Protein AF-A0A523X3B1-F1 (afdb_monomer_lite)

Secondary structure (DSSP, 8-state):
-HHHHHHHTT---EE-SSS-EE----TT--HHHHHHHHHHHHHHHHHHHHHHH--

Foldseek 3Di:
DLQVQLVVVVAHWDDDPDPDIDDDDDPPDDPVNVVSNVVSSVVSVVVVVVVVVVD

pLDDT: mean 94.19, std 7.27, range [53.75, 98.62]

Structure (mmCIF, N/CA/C/O backbone):
data_AF-A0A523X3B1-F1
#
_entry.id   AF-A0A523X3B1-F1
#
loop_
_atom_site.group_PDB
_atom_site.id
_atom_site.type_symbol
_atom_site.label_atom_id
_atom_site.label_alt_id
_atom_site.label_comp_id
_atom_site.label_asym_id
_atom_site.label_entity_id
_atom_site.label_seq_id
_atom_site.pdbx_PDB_ins_code
_atom_site.Cartn_x
_atom_site.Cartn_y
_atom_site.Cartn_z
_atom_site.occupancy
_atom_site.B_iso_or_equiv
_atom_site.auth_seq_id
_atom_site.auth_comp_id
_atom_site.auth_asym_id
_atom_site.auth_atom_id
_atom_site.pdbx_PDB_model_num
ATOM 1 N N . GLU A 1 1 ? 8.498 -4.618 -9.978 1.00 88.69 1 GLU A N 1
ATOM 2 C CA . GLU A 1 1 ? 8.969 -3.212 -9.877 1.00 88.69 1 GLU A CA 1
ATOM 3 C C . GLU A 1 1 ? 8.044 -2.332 -9.029 1.00 88.69 1 GLU A C 1
ATOM 5 O O . GLU A 1 1 ? 8.529 -1.733 -8.076 1.00 88.69 1 GLU A O 1
ATOM 10 N N . ILE A 1 2 ? 6.735 -2.308 -9.311 1.00 94.75 2 ILE A N 1
ATOM 11 C CA . ILE A 1 2 ? 5.723 -1.510 -8.583 1.00 94.75 2 ILE A CA 1
ATOM 12 C C . ILE A 1 2 ? 5.762 -1.736 -7.060 1.00 94.75 2 ILE A C 1
ATOM 14 O O . ILE A 1 2 ? 5.909 -0.775 -6.312 1.00 94.75 2 ILE A O 1
ATOM 18 N N . ALA A 1 3 ? 5.727 -2.990 -6.592 1.00 94.88 3 ALA A N 1
ATOM 19 C CA . ALA A 1 3 ? 5.748 -3.299 -5.154 1.00 94.88 3 ALA A CA 1
ATOM 20 C C . ALA A 1 3 ? 6.992 -2.738 -4.431 1.00 94.88 3 ALA A C 1
ATOM 22 O O . ALA A 1 3 ? 6.881 -2.180 -3.345 1.00 94.88 3 ALA A O 1
ATOM 23 N N . ASN A 1 4 ? 8.168 -2.793 -5.067 1.00 95.00 4 ASN A N 1
ATOM 24 C CA . ASN A 1 4 ? 9.402 -2.240 -4.495 1.00 95.00 4 ASN A CA 1
ATOM 25 C C . ASN A 1 4 ? 9.389 -0.704 -4.447 1.00 95.00 4 ASN A C 1
ATOM 27 O O . ASN A 1 4 ? 9.978 -0.113 -3.544 1.00 95.00 4 ASN A O 1
ATOM 31 N N . GLN A 1 5 ? 8.759 -0.045 -5.425 1.00 96.50 5 GLN A N 1
ATOM 32 C CA . GLN A 1 5 ? 8.599 1.411 -5.411 1.00 96.50 5 GLN A CA 1
ATOM 33 C C . GLN A 1 5 ? 7.621 1.853 -4.314 1.00 96.50 5 GLN A C 1
ATOM 35 O O . GLN A 1 5 ? 7.928 2.791 -3.584 1.00 96.50 5 GLN A O 1
ATOM 40 N N . ALA A 1 6 ? 6.500 1.141 -4.156 1.00 97.56 6 ALA A N 1
ATOM 41 C CA . ALA A 1 6 ? 5.543 1.368 -3.075 1.00 97.56 6 ALA A CA 1
ATOM 42 C C . ALA A 1 6 ? 6.188 1.177 -1.694 1.00 97.56 6 ALA A C 1
ATOM 44 O O . ALA A 1 6 ? 6.040 2.038 -0.829 1.00 97.56 6 ALA A O 1
ATOM 45 N N . PHE A 1 7 ? 7.005 0.129 -1.522 1.00 97.19 7 PHE A N 1
ATOM 46 C CA . PHE A 1 7 ? 7.713 -0.130 -0.266 1.00 97.19 7 PHE A CA 1
ATOM 47 C C . PHE A 1 7 ? 8.624 1.035 0.142 1.00 97.19 7 PHE A C 1
ATOM 49 O O . PHE A 1 7 ? 8.598 1.471 1.288 1.00 97.19 7 PHE A O 1
ATOM 56 N N . ARG A 1 8 ? 9.370 1.617 -0.810 1.00 97.50 8 ARG A N 1
ATOM 57 C CA . ARG A 1 8 ? 10.210 2.806 -0.558 1.00 97.50 8 ARG A CA 1
ATOM 58 C C . ARG A 1 8 ? 9.416 4.059 -0.179 1.00 97.50 8 ARG A C 1
ATOM 60 O O . ARG A 1 8 ? 9.992 4.976 0.392 1.00 97.50 8 ARG A O 1
ATOM 67 N N . LYS A 1 9 ? 8.125 4.101 -0.506 1.00 97.19 9 LYS A N 1
ATOM 68 C CA . LYS A 1 9 ? 7.192 5.175 -0.142 1.00 97.19 9 LYS A CA 1
ATOM 69 C C . LYS A 1 9 ? 6.388 4.866 1.129 1.00 97.19 9 LYS A C 1
ATOM 71 O O . LYS A 1 9 ? 5.524 5.652 1.487 1.00 97.19 9 LYS A O 1
ATOM 76 N N . GLY A 1 10 ? 6.670 3.751 1.811 1.00 97.19 10 GLY A N 1
ATOM 77 C CA . GLY A 1 10 ? 6.009 3.369 3.062 1.00 97.19 10 GLY A CA 1
ATOM 78 C C . GLY A 1 10 ? 4.794 2.451 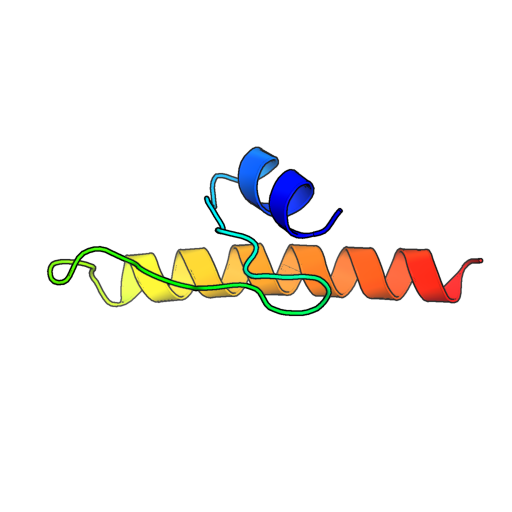2.903 1.00 97.19 10 GLY A C 1
ATOM 79 O O . GLY A 1 10 ? 4.132 2.162 3.893 1.00 97.19 10 GLY A O 1
ATOM 80 N N . LEU A 1 11 ? 4.507 1.951 1.695 1.00 97.88 11 LEU A N 1
ATOM 81 C CA . LEU A 1 11 ? 3.400 1.026 1.445 1.00 97.88 11 LEU A CA 1
ATOM 82 C C . LEU A 1 11 ? 3.913 -0.386 1.141 1.00 97.88 11 LEU A C 1
ATOM 84 O O . LEU A 1 11 ? 4.492 -0.642 0.084 1.00 97.88 11 LEU A O 1
ATOM 88 N N . LEU A 1 12 ? 3.660 -1.328 2.049 1.00 97.12 12 LEU A N 1
ATOM 89 C CA . LEU A 1 12 ? 3.978 -2.738 1.833 1.00 97.12 12 LEU A CA 1
ATOM 90 C C . LEU A 1 12 ? 2.891 -3.410 0.984 1.00 97.12 12 LEU A C 1
ATOM 92 O O . LEU A 1 12 ? 1.732 -3.484 1.384 1.00 97.12 12 LEU A O 1
ATOM 96 N N . LEU A 1 13 ? 3.283 -3.947 -0.171 1.00 95.75 13 LEU A N 1
ATOM 97 C CA . LEU A 1 13 ? 2.403 -4.690 -1.075 1.00 95.75 13 LEU A CA 1
ATOM 98 C C . LEU A 1 13 ? 2.934 -6.103 -1.283 1.00 95.75 13 LEU A C 1
ATOM 100 O O . LEU A 1 13 ? 4.132 -6.294 -1.496 1.00 95.75 13 LEU A O 1
ATOM 104 N N . LEU A 1 14 ? 2.034 -7.088 -1.266 1.00 91.88 14 LEU A N 1
ATOM 105 C CA . LEU A 1 14 ? 2.386 -8.487 -1.486 1.00 91.88 14 LEU A CA 1
ATOM 106 C C . LEU A 1 14 ? 2.130 -8.861 -2.955 1.00 91.88 14 LEU A C 1
ATOM 108 O O . LEU A 1 14 ? 0.971 -8.851 -3.380 1.00 91.88 14 LEU A O 1
ATOM 112 N N . PRO A 1 15 ? 3.162 -9.199 -3.747 1.00 89.69 15 PRO A 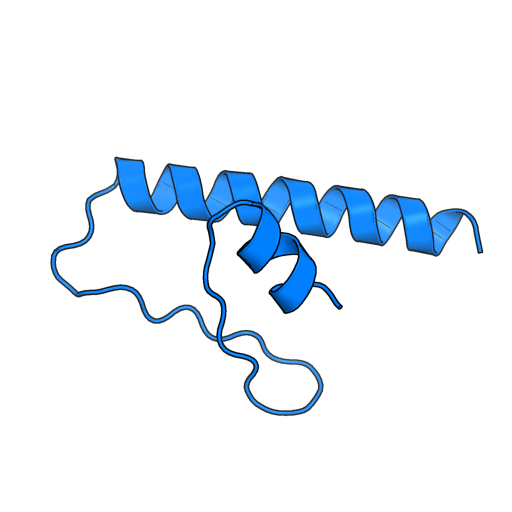N 1
ATOM 113 C CA . PRO A 1 15 ? 2.945 -9.799 -5.059 1.00 89.69 15 PRO A CA 1
ATOM 114 C C . PRO A 1 15 ? 2.291 -11.181 -4.905 1.00 89.69 15 PRO A C 1
ATOM 116 O O . PRO A 1 15 ? 2.565 -11.907 -3.947 1.00 89.69 15 PRO A O 1
ATOM 119 N N . CYS A 1 16 ? 1.414 -11.546 -5.839 1.00 90.69 16 CYS A N 1
ATOM 120 C CA . CYS A 1 16 ? 0.689 -12.815 -5.828 1.00 90.69 16 CYS A CA 1
ATOM 121 C C . CYS A 1 16 ? 0.667 -13.417 -7.242 1.00 90.69 16 CYS A C 1
ATOM 123 O O . CYS A 1 16 ? -0.262 -13.207 -8.009 1.00 90.69 16 CYS A O 1
ATOM 125 N N . GLY A 1 17 ? 1.720 -14.145 -7.612 1.00 89.94 17 GLY A N 1
ATOM 126 C CA . GLY A 1 17 ? 1.928 -14.573 -8.999 1.00 89.94 17 GLY A CA 1
ATOM 127 C C . GLY A 1 17 ? 2.436 -13.435 -9.888 1.00 89.94 17 GLY A C 1
ATOM 128 O O . GLY A 1 17 ? 2.925 -12.419 -9.392 1.00 89.94 17 GLY A O 1
ATOM 129 N N . ASP A 1 18 ? 2.331 -13.612 -11.204 1.00 88.62 18 ASP A N 1
ATOM 130 C CA . ASP A 1 18 ? 3.090 -12.786 -12.153 1.00 88.62 18 ASP A CA 1
ATOM 131 C C . ASP A 1 18 ? 2.522 -11.375 -12.344 1.00 88.62 18 ASP A C 1
ATOM 133 O O . ASP A 1 18 ? 3.272 -10.429 -12.566 1.00 88.62 18 ASP A O 1
ATOM 137 N N . ASN A 1 19 ? 1.198 -11.217 -12.240 1.00 90.25 19 ASN A N 1
ATOM 138 C CA . ASN A 1 19 ? 0.505 -9.981 -12.623 1.00 90.25 19 ASN A CA 1
ATOM 139 C C . ASN A 1 19 ? -0.544 -9.518 -11.601 1.00 90.25 19 ASN A C 1
ATOM 141 O O . ASN A 1 19 ? -1.443 -8.752 -11.946 1.00 90.25 19 ASN A O 1
ATOM 145 N N . VAL A 1 20 ? -0.459 -9.977 -10.348 1.00 94.25 20 VAL A N 1
ATOM 146 C CA . VAL A 1 20 ? -1.420 -9.604 -9.298 1.00 94.25 20 VAL A CA 1
ATOM 147 C C . VAL A 1 20 ? -0.703 -9.027 -8.084 1.00 94.25 20 VAL A C 1
ATOM 149 O O . VAL A 1 20 ? 0.328 -9.530 -7.632 1.00 94.25 20 VAL A O 1
ATOM 152 N N . ILE A 1 21 ? -1.286 -7.961 -7.536 1.00 94.44 21 ILE A N 1
ATOM 153 C CA . ILE A 1 21 ? -0.887 -7.341 -6.275 1.00 94.44 21 ILE A CA 1
ATOM 154 C C . ILE A 1 21 ? -2.017 -7.556 -5.272 1.00 94.44 21 ILE A C 1
ATOM 156 O O . ILE A 1 21 ? -3.169 -7.226 -5.549 1.00 94.44 21 ILE A O 1
ATOM 160 N N . ARG A 1 22 ? -1.688 -8.101 -4.099 1.00 95.62 22 ARG A N 1
ATOM 161 C CA . ARG A 1 22 ? -2.642 -8.338 -3.017 1.00 95.62 22 ARG A CA 1
ATOM 162 C C . ARG A 1 22 ? -2.549 -7.231 -1.970 1.00 95.62 22 ARG A C 1
ATOM 164 O O . ARG A 1 22 ? -1.516 -7.074 -1.318 1.00 95.62 22 ARG A O 1
ATOM 171 N N . PHE A 1 23 ? -3.665 -6.539 -1.767 1.00 95.69 23 PHE A N 1
ATOM 172 C CA . PHE A 1 23 ? -3.895 -5.684 -0.607 1.00 95.69 23 PHE A CA 1
ATOM 173 C C . PHE A 1 23 ? -4.489 -6.542 0.508 1.00 95.69 23 PHE A C 1
ATOM 175 O O . PHE A 1 23 ? -5.515 -7.189 0.318 1.00 95.69 23 PHE A O 1
ATOM 182 N N . SER A 1 24 ? -3.812 -6.593 1.651 1.00 94.94 24 SER A N 1
ATOM 183 C CA . SER A 1 24 ? -4.252 -7.364 2.817 1.00 94.94 24 SER A CA 1
ATOM 184 C C . SER A 1 24 ? -3.982 -6.562 4.092 1.00 94.94 24 SER A C 1
ATOM 186 O O . SER A 1 24 ? -3.113 -6.954 4.875 1.00 94.94 24 SER A O 1
ATOM 188 N N . PRO A 1 25 ? -4.650 -5.407 4.271 1.00 95.62 25 PRO A N 1
ATOM 189 C CA . PRO A 1 25 ? -4.484 -4.608 5.475 1.00 95.62 25 PRO A CA 1
ATOM 190 C C . PRO A 1 25 ? -5.051 -5.332 6.712 1.00 95.62 25 PRO A C 1
ATOM 192 O O . PRO A 1 25 ? -5.848 -6.266 6.574 1.00 95.62 25 PRO A O 1
ATOM 195 N N . PRO A 1 26 ? -4.676 -4.906 7.929 1.00 96.62 26 PRO A N 1
ATOM 196 C CA . PRO A 1 26 ? -5.350 -5.328 9.154 1.00 96.62 26 PRO A CA 1
ATOM 197 C C . PRO A 1 26 ? -6.841 -4.960 9.139 1.00 96.62 26 PRO A C 1
ATOM 199 O O . PRO A 1 26 ? -7.225 -3.942 8.572 1.00 96.62 26 PRO A O 1
ATOM 202 N N . LEU A 1 27 ? -7.681 -5.733 9.834 1.00 97.31 27 LEU A N 1
ATOM 203 C CA . LEU A 1 27 ? -9.127 -5.450 9.932 1.00 97.31 27 LEU A CA 1
ATOM 204 C C . LEU A 1 27 ? -9.462 -4.190 10.746 1.00 97.31 27 LEU A C 1
ATOM 206 O O . LEU A 1 27 ? -10.590 -3.716 10.703 1.00 97.31 27 LEU A O 1
ATOM 210 N N . VAL A 1 28 ? -8.491 -3.674 11.501 1.00 97.88 28 VAL A N 1
ATOM 211 C CA . VAL A 1 28 ? -8.615 -2.468 12.332 1.00 97.88 28 VAL A CA 1
ATOM 212 C C . VAL A 1 28 ? -8.162 -1.192 11.612 1.00 97.88 28 VAL A C 1
ATOM 21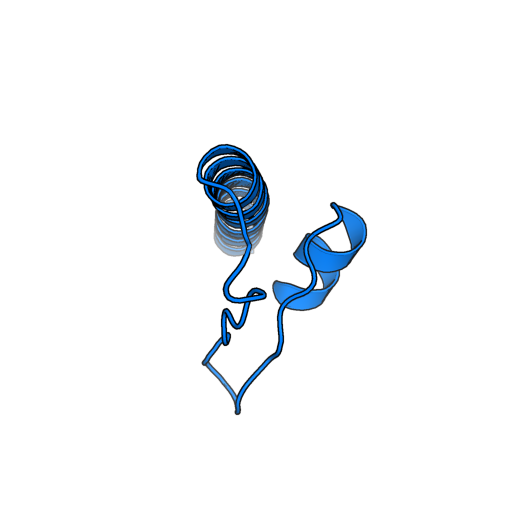4 O O . VAL A 1 28 ? -8.092 -0.147 12.248 1.00 97.88 28 VAL A O 1
ATOM 217 N N . ILE A 1 29 ? -7.818 -1.284 10.321 1.00 98.06 29 ILE A N 1
ATOM 218 C CA . ILE A 1 29 ? -7.344 -0.150 9.518 1.00 98.06 29 ILE A CA 1
ATOM 219 C C . ILE A 1 29 ? -8.396 0.969 9.453 1.00 98.06 29 ILE A C 1
ATOM 221 O O . ILE A 1 29 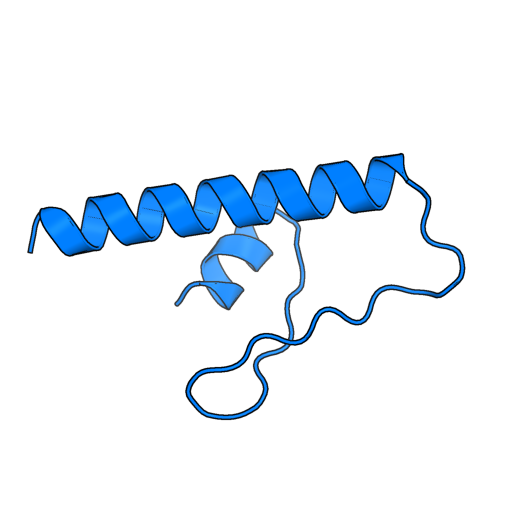? -9.593 0.697 9.323 1.00 98.06 29 ILE A O 1
ATOM 225 N N . SER A 1 30 ? -7.953 2.223 9.534 1.00 98.62 30 SER A N 1
ATOM 226 C CA . SER A 1 30 ? -8.823 3.396 9.414 1.00 98.62 30 SER A CA 1
ATOM 227 C C . SER A 1 30 ? -9.059 3.797 7.951 1.00 98.62 30 SER A C 1
ATOM 229 O O . SER A 1 30 ? -8.339 3.375 7.043 1.00 98.62 30 SER A O 1
ATOM 231 N N . SER A 1 31 ? -10.063 4.644 7.702 1.00 98.12 31 SER A N 1
ATOM 232 C CA . SER A 1 31 ? -10.312 5.161 6.346 1.00 98.12 31 SER A CA 1
ATOM 233 C C . SER A 1 31 ? -9.152 6.040 5.863 1.00 98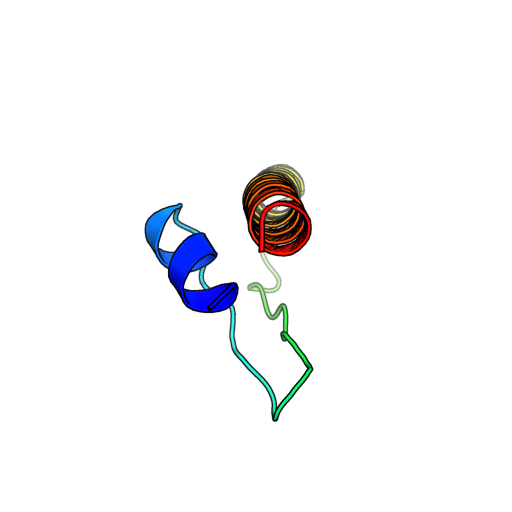.12 31 SER A C 1
ATOM 235 O O . SER A 1 31 ? -8.738 5.945 4.714 1.00 98.12 31 SER A O 1
ATOM 237 N N . GLU A 1 32 ? -8.562 6.827 6.762 1.00 98.50 32 GLU A N 1
ATOM 238 C CA . GLU A 1 32 ? -7.424 7.705 6.478 1.00 98.50 32 GLU A CA 1
ATOM 239 C C . GLU A 1 32 ? -6.156 6.912 6.112 1.00 98.50 32 GLU A C 1
ATOM 241 O O . GLU A 1 32 ? -5.389 7.308 5.228 1.00 98.50 32 GLU A O 1
ATOM 246 N N . GLU A 1 33 ? -5.931 5.767 6.764 1.00 98.25 33 GLU A N 1
ATOM 247 C CA . GLU A 1 33 ? -4.839 4.851 6.419 1.00 98.25 33 GLU A CA 1
ATOM 248 C C . GLU A 1 33 ? -5.055 4.221 5.034 1.00 98.25 33 GLU A C 1
ATOM 250 O O . GLU A 1 33 ? -4.104 4.095 4.254 1.00 98.25 33 GLU A O 1
ATOM 255 N N . VAL A 1 34 ? -6.303 3.875 4.690 1.00 98.19 34 VAL A N 1
ATOM 256 C CA . VAL A 1 34 ? -6.661 3.390 3.348 1.00 98.19 34 VAL A CA 1
ATOM 257 C C . VAL A 1 34 ? -6.416 4.472 2.297 1.00 98.19 34 VAL A C 1
ATOM 259 O O . VAL A 1 34 ? -5.774 4.187 1.286 1.00 98.19 34 VAL A O 1
ATOM 262 N N . ASP A 1 35 ? -6.849 5.708 2.541 1.00 98.50 35 ASP A N 1
ATOM 263 C CA . ASP A 1 35 ? -6.632 6.829 1.621 1.00 98.50 35 ASP A CA 1
ATOM 264 C C . ASP A 1 35 ? -5.138 7.076 1.383 1.00 98.50 35 ASP A C 1
ATOM 266 O O . ASP A 1 35 ? -4.698 7.227 0.239 1.00 98.50 35 ASP A O 1
ATOM 270 N N . THR A 1 36 ? -4.333 7.011 2.447 1.00 98.31 36 THR A N 1
ATOM 271 C CA . THR A 1 36 ? -2.870 7.131 2.366 1.00 98.31 36 THR A CA 1
ATOM 272 C C . THR A 1 36 ? -2.265 6.021 1.500 1.00 98.31 36 THR A C 1
ATOM 274 O O . THR A 1 36 ? -1.446 6.288 0.617 1.00 98.31 36 THR A O 1
ATOM 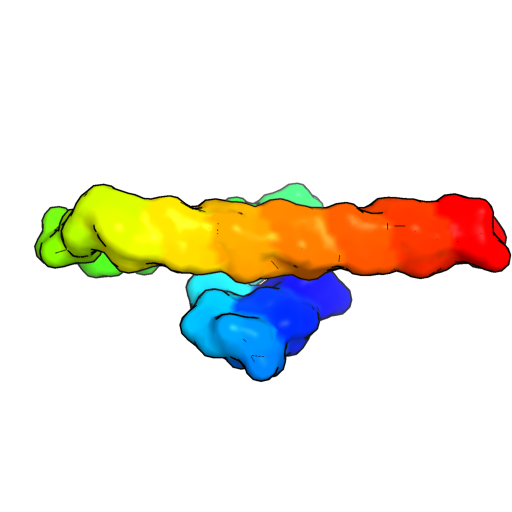277 N N . ALA A 1 37 ? -2.685 4.768 1.702 1.00 98.12 37 ALA A N 1
ATOM 278 C CA . ALA A 1 37 ? -2.220 3.636 0.903 1.00 98.12 37 ALA A CA 1
ATOM 279 C C . ALA A 1 37 ? -2.604 3.776 -0.581 1.00 98.12 37 ALA A C 1
ATOM 281 O O . ALA A 1 37 ? -1.787 3.514 -1.469 1.00 98.12 37 ALA A O 1
ATOM 282 N N . VAL A 1 38 ? -3.835 4.211 -0.861 1.00 97.81 38 VAL A N 1
ATOM 283 C CA . VAL A 1 38 ? -4.332 4.421 -2.226 1.00 97.81 38 VAL A CA 1
ATOM 284 C C . VAL A 1 38 ? -3.572 5.552 -2.917 1.00 97.81 38 VAL A C 1
ATOM 286 O O . VAL A 1 38 ? -3.221 5.403 -4.089 1.00 97.81 38 VAL A O 1
ATOM 289 N N . GLU A 1 39 ? -3.264 6.645 -2.216 1.00 98.56 39 GLU A N 1
ATOM 290 C CA . GLU A 1 39 ? -2.500 7.762 -2.780 1.00 98.56 39 GLU A CA 1
ATOM 291 C C . GLU A 1 39 ? -1.066 7.344 -3.127 1.00 98.56 39 GLU A C 1
ATOM 293 O O . GLU A 1 39 ? -0.620 7.534 -4.260 1.00 98.56 39 GLU A O 1
ATOM 298 N N . ILE A 1 40 ? -0.372 6.656 -2.211 1.00 98.38 40 ILE A N 1
ATOM 299 C CA . ILE A 1 40 ? 0.971 6.120 -2.480 1.00 98.38 40 ILE A CA 1
ATOM 300 C C . ILE A 1 40 ? 0.947 5.193 -3.702 1.00 98.38 40 ILE A C 1
ATOM 302 O O . ILE A 1 40 ? 1.813 5.281 -4.579 1.00 98.38 40 ILE A O 1
ATOM 306 N N . PHE A 1 41 ? -0.042 4.301 -3.786 1.00 98.12 41 PHE A N 1
ATOM 307 C CA . PHE A 1 41 ? -0.165 3.387 -4.917 1.00 98.12 41 PHE A CA 1
ATOM 308 C C . PHE A 1 41 ? -0.436 4.130 -6.234 1.00 98.12 41 PHE A C 1
ATOM 310 O O . PHE A 1 41 ? 0.207 3.835 -7.245 1.00 98.12 41 PHE A O 1
ATOM 317 N N . ARG A 1 42 ? -1.325 5.131 -6.221 1.00 98.06 42 ARG A N 1
ATOM 318 C CA . ARG A 1 42 ? -1.638 5.989 -7.375 1.00 98.06 42 ARG A CA 1
ATOM 319 C C . ARG A 1 42 ? -0.392 6.686 -7.911 1.00 98.06 42 ARG A C 1
ATOM 321 O O . ARG A 1 42 ? -0.156 6.663 -9.122 1.00 98.06 42 ARG A O 1
ATOM 328 N N . GLU A 1 43 ? 0.430 7.256 -7.034 1.00 98.00 43 GLU A N 1
ATOM 329 C CA . GLU A 1 43 ? 1.689 7.887 -7.432 1.00 98.00 43 GLU A CA 1
ATOM 330 C C . GLU A 1 43 ? 2.639 6.900 -8.119 1.00 98.00 43 GLU A C 1
ATOM 332 O O . GLU A 1 43 ? 3.198 7.209 -9.174 1.00 98.00 43 GLU A O 1
ATOM 337 N N . VAL A 1 44 ? 2.811 5.704 -7.545 1.00 97.38 44 VAL A N 1
ATOM 338 C CA . VAL A 1 44 ? 3.694 4.666 -8.100 1.00 97.38 44 VAL A CA 1
ATOM 339 C C . VAL A 1 44 ? 3.230 4.235 -9.489 1.00 97.38 44 VAL A C 1
ATOM 341 O O . VAL A 1 44 ? 4.050 4.139 -10.404 1.00 97.38 44 VAL A O 1
ATOM 344 N N . ILE A 1 45 ? 1.928 4.007 -9.674 1.00 96.69 45 ILE A N 1
ATOM 345 C CA . ILE A 1 45 ? 1.373 3.629 -10.978 1.00 96.69 45 ILE A CA 1
ATOM 346 C C . ILE A 1 45 ? 1.567 4.755 -11.997 1.00 96.69 45 ILE A C 1
ATOM 348 O O . ILE A 1 45 ? 2.066 4.499 -13.090 1.00 96.69 45 ILE A O 1
ATOM 352 N N . SER A 1 46 ? 1.281 6.007 -11.630 1.00 96.81 46 SER A N 1
ATOM 353 C CA . SER A 1 46 ? 1.486 7.165 -12.512 1.00 96.81 46 SER A CA 1
ATOM 354 C C . SER A 1 46 ? 2.950 7.313 -12.948 1.00 96.81 46 SER A C 1
ATOM 356 O O . SER A 1 46 ? 3.244 7.549 -14.123 1.00 96.81 46 SER A O 1
ATOM 358 N N . GLN A 1 47 ? 3.900 7.127 -12.025 1.00 95.75 47 GLN A N 1
ATOM 359 C CA . GLN A 1 47 ? 5.331 7.140 -12.345 1.00 95.75 47 GLN A CA 1
ATOM 360 C C . GLN A 1 47 ? 5.724 5.980 -13.265 1.00 95.75 47 GLN A C 1
ATOM 362 O O . GLN A 1 47 ? 6.465 6.187 -14.230 1.00 95.75 47 GLN A O 1
ATOM 367 N N . TYR A 1 48 ? 5.210 4.778 -13.002 1.00 94.62 48 TYR A N 1
ATOM 368 C CA . TYR A 1 48 ? 5.455 3.607 -13.837 1.00 94.62 48 TYR A CA 1
ATOM 369 C C . TYR A 1 48 ? 4.919 3.799 -15.263 1.00 94.62 48 TYR A C 1
ATOM 371 O O . TYR A 1 48 ? 5.634 3.530 -16.228 1.00 94.62 48 TYR A O 1
ATOM 379 N N . GLU A 1 49 ? 3.707 4.339 -15.421 1.00 94.56 49 GLU A N 1
ATOM 380 C CA . GLU A 1 49 ? 3.121 4.641 -16.730 1.00 94.56 49 GLU A CA 1
ATOM 381 C C . GLU A 1 49 ? 3.926 5.682 -17.509 1.00 94.56 49 GLU A C 1
ATOM 383 O O . GLU A 1 49 ? 4.157 5.509 -18.708 1.00 94.56 49 GLU A O 1
ATOM 388 N N . LYS A 1 50 ? 4.385 6.747 -16.839 1.00 93.69 50 LYS A N 1
ATOM 389 C CA . LYS A 1 50 ? 5.261 7.756 -17.452 1.00 93.69 50 LYS A CA 1
ATOM 390 C C . LYS A 1 50 ? 6.568 7.130 -17.920 1.00 93.69 50 LYS A C 1
ATOM 392 O O . LYS A 1 50 ? 6.949 7.339 -19.065 1.00 93.69 50 LYS A O 1
ATOM 397 N N . LYS A 1 51 ? 7.215 6.316 -17.077 1.00 90.81 51 LYS A N 1
ATOM 398 C CA . LYS A 1 51 ? 8.440 5.590 -17.442 1.00 90.81 51 LYS A CA 1
ATOM 399 C C . LYS A 1 51 ? 8.205 4.687 -18.654 1.00 90.81 51 LYS A C 1
ATOM 401 O O . LYS A 1 51 ? 9.010 4.706 -19.571 1.00 90.81 51 LYS A O 1
ATOM 406 N N . ARG A 1 52 ? 7.087 3.954 -18.699 1.00 90.00 52 ARG A N 1
ATOM 407 C CA . ARG A 1 52 ? 6.748 3.058 -19.816 1.00 90.00 52 ARG A CA 1
ATOM 408 C C . ARG A 1 52 ? 6.484 3.794 -21.135 1.00 90.00 52 ARG A C 1
ATOM 410 O O . ARG A 1 52 ? 6.745 3.225 -22.179 1.00 90.00 52 ARG A O 1
ATOM 417 N N . LYS A 1 53 ? 5.957 5.024 -21.103 1.00 81.31 53 LYS A N 1
ATOM 418 C CA . LYS A 1 53 ? 5.703 5.848 -22.307 1.00 81.31 53 LYS A CA 1
ATOM 419 C C . LYS A 1 53 ? 6.965 6.482 -22.908 1.00 81.31 53 LYS A C 1
ATOM 421 O O . LYS A 1 53 ? 6.899 6.992 -24.019 1.00 81.31 53 LYS A O 1
ATOM 426 N N . VAL A 1 54 ? 8.063 6.517 -22.156 1.00 70.62 54 VAL A N 1
ATOM 427 C CA . VAL A 1 54 ? 9.340 7.128 -22.568 1.00 70.62 54 VAL A CA 1
ATOM 428 C C . VAL A 1 54 ? 10.290 6.095 -23.196 1.00 70.62 54 VAL A C 1
ATOM 430 O O . VAL A 1 54 ? 11.302 6.479 -23.776 1.00 70.62 54 VAL A O 1
ATOM 433 N N . ILE A 1 55 ? 9.965 4.803 -23.089 1.00 53.75 55 ILE A N 1
ATOM 434 C CA . ILE A 1 55 ? 10.743 3.677 -23.626 1.00 53.75 55 ILE A CA 1
ATOM 435 C C . ILE A 1 55 ? 10.108 3.199 -24.930 1.00 53.75 55 ILE A C 1
ATOM 437 O O . ILE A 1 55 ? 8.858 3.133 -24.972 1.00 53.75 55 ILE A O 1
#

Sequence (55 aa):
EIANQAFRKGLLLLPCGDNVIRFSPPLVISSEEVDTAVEIFREVISQYEKKRKVI

Radius of gyration: 12.15 Å; chains: 1; bounding box: 21×22×36 Å